Protein AF-A0A842Y3Q5-F1 (afdb_monomer_lite)

Radius of gyration: 11.85 Å; chains: 1; bounding box: 30×18×27 Å

Foldseek 3Di:
DQDDDPVRLVVLLVVLCVVVVHDDDVLSVLLSVQCVVVVNPSVSSSVVSVVVVVVVVVVVVD

Structure (mmCIF, N/CA/C/O backbone):
data_AF-A0A842Y3Q5-F1
#
_entry.id   AF-A0A842Y3Q5-F1
#
loop_
_atom_site.group_PDB
_atom_site.id
_atom_site.type_symbol
_atom_site.label_atom_id
_atom_site.label_alt_id
_atom_site.label_comp_id
_atom_site.label_asym_id
_atom_site.label_entity_id
_atom_site.label_seq_id
_atom_site.pdbx_PDB_ins_code
_atom_site.Cartn_x
_atom_site.Cartn_y
_atom_site.Cartn_z
_atom_site.occupancy
_atom_site.B_iso_or_equiv
_atom_site.auth_seq_id
_atom_site.auth_comp_id
_atom_site.auth_asym_id
_atom_site.auth_atom_id
_atom_site.pdbx_PDB_model_num
ATOM 1 N N . MET A 1 1 ? -11.722 -9.321 8.903 1.00 61.94 1 MET A N 1
ATOM 2 C CA . MET A 1 1 ? -11.316 -8.320 7.908 1.00 61.94 1 MET A CA 1
ATOM 3 C C . MET A 1 1 ? -11.477 -6.971 8.575 1.00 61.94 1 MET A C 1
ATOM 5 O O . MET A 1 1 ? -12.583 -6.686 9.018 1.00 61.94 1 MET A O 1
ATOM 9 N N . VAL A 1 2 ? -10.393 -6.224 8.786 1.00 76.56 2 VAL A N 1
ATOM 10 C CA . VAL A 1 2 ? -10.499 -4.859 9.333 1.00 76.56 2 VAL A CA 1
ATOM 11 C C . VAL A 1 2 ? -11.176 -3.990 8.277 1.00 76.56 2 VAL A C 1
ATOM 13 O O . VAL A 1 2 ? -10.661 -3.859 7.167 1.00 76.56 2 VAL A O 1
ATOM 16 N N . GLU A 1 3 ? -12.339 -3.438 8.606 1.00 75.12 3 GLU A N 1
ATOM 17 C CA . GLU A 1 3 ? -13.040 -2.487 7.747 1.00 75.12 3 GLU A CA 1
ATOM 18 C C . GLU A 1 3 ? -12.593 -1.078 8.130 1.00 75.12 3 GLU A C 1
ATOM 20 O O . GLU A 1 3 ? -12.964 -0.559 9.182 1.00 75.12 3 GLU A O 1
ATOM 25 N N . LEU A 1 4 ? -11.737 -0.492 7.294 1.00 85.56 4 LEU A N 1
ATOM 26 C CA . LEU A 1 4 ? -11.434 0.931 7.351 1.00 85.56 4 LEU A CA 1
ATOM 27 C C . LEU A 1 4 ? -12.549 1.709 6.652 1.00 85.56 4 LEU A C 1
ATOM 29 O O . LEU A 1 4 ? -13.113 1.248 5.655 1.00 85.56 4 LEU A O 1
ATOM 33 N N . ASP A 1 5 ? -12.834 2.915 7.129 1.00 92.50 5 ASP A N 1
ATOM 34 C CA . ASP A 1 5 ? -13.653 3.839 6.354 1.00 92.50 5 ASP A CA 1
ATOM 35 C C . ASP A 1 5 ? -12.898 4.334 5.101 1.00 92.50 5 ASP A C 1
ATOM 37 O O . ASP A 1 5 ? -11.686 4.163 4.941 1.00 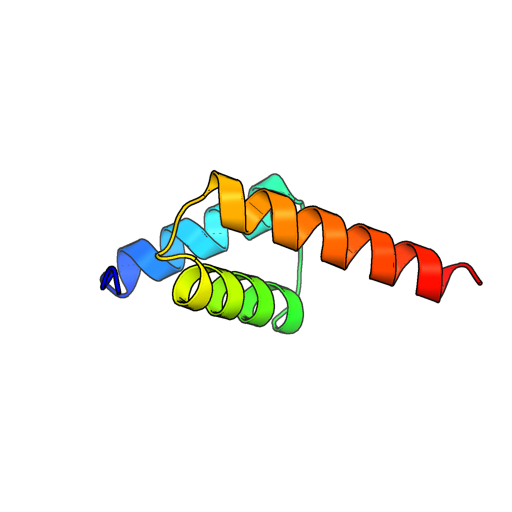92.50 5 ASP A O 1
ATOM 41 N N . LYS A 1 6 ? -13.622 4.969 4.173 1.00 91.62 6 LYS A N 1
ATOM 42 C CA . LYS A 1 6 ? -13.041 5.426 2.898 1.00 91.62 6 LYS A CA 1
ATOM 43 C C . LYS A 1 6 ? -11.931 6.465 3.074 1.00 91.62 6 LYS A C 1
ATOM 45 O O . LYS A 1 6 ? -11.064 6.559 2.202 1.00 91.62 6 LYS A O 1
ATOM 50 N N . GLU A 1 7 ? -11.965 7.263 4.135 1.00 94.88 7 GLU A N 1
ATOM 51 C CA . GLU A 1 7 ? -10.959 8.291 4.406 1.00 94.88 7 GLU A CA 1
ATOM 52 C C . GLU A 1 7 ? -9.685 7.655 4.956 1.00 94.88 7 GLU A C 1
ATOM 54 O O . GLU A 1 7 ? -8.593 7.970 4.481 1.00 94.88 7 GLU A O 1
ATOM 59 N N . GLN A 1 8 ? -9.823 6.687 5.857 1.00 95.12 8 GLN A N 1
ATOM 60 C CA . GLN A 1 8 ? -8.741 5.866 6.387 1.00 95.12 8 GLN A CA 1
ATOM 61 C C . GLN A 1 8 ? -8.077 5.029 5.291 1.00 95.12 8 GLN A C 1
ATOM 63 O O . GLN A 1 8 ? -6.850 5.030 5.184 1.00 95.12 8 GLN A O 1
ATOM 68 N N . GLU A 1 9 ? -8.859 4.372 4.425 1.00 95.19 9 GLU A N 1
ATOM 69 C CA . GLU A 1 9 ? -8.319 3.657 3.262 1.00 95.19 9 GLU A CA 1
ATOM 70 C C . GLU A 1 9 ? -7.514 4.603 2.366 1.00 95.19 9 GLU A C 1
ATOM 72 O O . GLU A 1 9 ? -6.413 4.275 1.919 1.00 95.19 9 GLU A O 1
ATOM 77 N N . LYS A 1 10 ? -8.072 5.786 2.077 1.00 96.19 10 LYS A N 1
ATOM 78 C CA . LYS A 1 10 ? -7.421 6.783 1.228 1.00 96.19 10 LYS A CA 1
ATOM 79 C C . LYS A 1 10 ? -6.125 7.273 1.866 1.00 96.19 10 LYS A C 1
ATOM 81 O O . LYS A 1 10 ? -5.117 7.296 1.170 1.00 96.19 10 LYS A O 1
ATOM 86 N N . ALA A 1 11 ? -6.137 7.621 3.149 1.00 97.00 11 ALA A N 1
ATOM 87 C CA . ALA A 1 11 ? -4.962 8.088 3.876 1.00 97.00 11 ALA A CA 1
ATOM 88 C C . ALA A 1 11 ? -3.860 7.023 3.904 1.00 97.00 11 ALA A C 1
ATOM 90 O O . ALA A 1 11 ? -2.718 7.319 3.569 1.00 97.00 11 ALA A O 1
ATOM 91 N N . PHE A 1 12 ? -4.214 5.770 4.200 1.00 97.19 12 PHE A N 1
ATOM 92 C CA . PHE A 1 12 ? -3.280 4.645 4.187 1.00 97.19 12 PHE A CA 1
ATOM 93 C C . PHE A 1 12 ? -2.633 4.450 2.811 1.00 97.19 12 PHE A C 1
ATOM 95 O O . PHE A 1 12 ? -1.420 4.273 2.684 1.00 97.19 12 PHE A O 1
ATOM 102 N N . VAL A 1 13 ? -3.451 4.476 1.757 1.00 97.69 13 VAL A N 1
ATOM 103 C CA . VAL A 1 13 ? -2.972 4.296 0.386 1.00 97.69 13 VAL A CA 1
ATOM 104 C C . VAL A 1 13 ? -2.103 5.470 -0.054 1.00 97.69 13 VAL A C 1
ATOM 106 O O . VAL A 1 13 ? -1.060 5.246 -0.666 1.00 97.69 13 VAL A O 1
ATOM 109 N N . ASP A 1 14 ? -2.523 6.700 0.231 1.00 97.69 14 ASP A N 1
ATOM 110 C CA . ASP A 1 14 ? -1.799 7.907 -0.162 1.00 97.69 14 ASP A CA 1
ATOM 111 C C . ASP A 1 14 ? -0.451 7.994 0.587 1.00 97.69 14 ASP A C 1
ATOM 113 O O . ASP A 1 14 ? 0.567 8.255 -0.051 1.00 97.69 14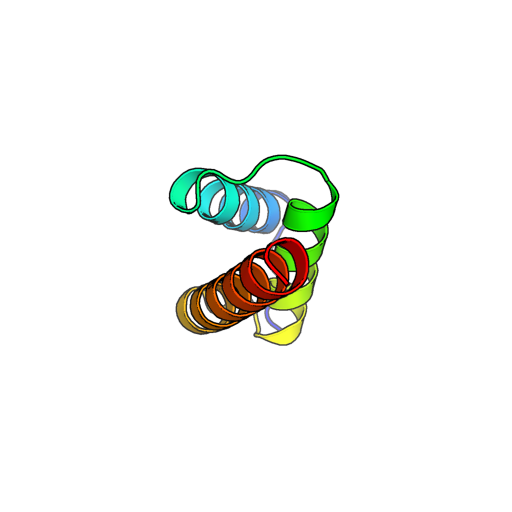 ASP A O 1
ATOM 117 N N . GLU A 1 15 ? -0.400 7.632 1.874 1.00 97.81 15 GLU A N 1
ATOM 118 C CA . GLU A 1 15 ? 0.845 7.548 2.652 1.00 97.81 15 GLU A CA 1
ATOM 119 C C . GLU A 1 15 ? 1.842 6.542 2.048 1.00 97.81 15 GLU A C 1
ATOM 121 O O . GLU A 1 15 ? 3.033 6.831 1.899 1.00 97.81 15 GLU A O 1
ATOM 126 N N . LEU A 1 16 ? 1.382 5.344 1.674 1.00 97.75 16 LEU A N 1
ATOM 127 C CA . LEU A 1 16 ? 2.252 4.337 1.058 1.00 97.75 16 LEU A CA 1
ATOM 128 C C . LEU A 1 16 ? 2.709 4.733 -0.348 1.00 97.75 16 LEU A C 1
ATOM 130 O O . LEU A 1 16 ? 3.829 4.403 -0.739 1.00 97.75 16 LEU A O 1
ATOM 134 N N . MET A 1 17 ? 1.872 5.441 -1.108 1.00 98.00 17 MET A N 1
ATOM 135 C CA . MET A 1 17 ? 2.276 5.999 -2.398 1.00 98.00 17 MET A CA 1
ATOM 136 C C . MET A 1 17 ? 3.375 7.050 -2.218 1.00 98.00 17 MET A C 1
ATOM 138 O O . MET A 1 17 ? 4.386 6.976 -2.911 1.00 98.00 17 MET A O 1
ATOM 142 N N . GLU A 1 18 ? 3.202 7.985 -1.283 1.00 97.81 18 GLU A N 1
ATOM 143 C CA . GLU A 1 18 ? 4.154 9.069 -1.021 1.00 97.81 18 GLU A CA 1
ATOM 144 C C . GLU A 1 18 ? 5.490 8.544 -0.482 1.00 97.81 18 GLU A C 1
ATOM 146 O O . GLU A 1 18 ? 6.536 8.811 -1.068 1.00 97.81 18 GLU A O 1
ATOM 151 N N . SER A 1 19 ? 5.459 7.708 0.559 1.00 96.38 19 SER A N 1
ATOM 152 C CA . SER A 1 19 ? 6.666 7.137 1.185 1.00 96.38 19 SER A CA 1
ATOM 153 C C . SER A 1 19 ? 7.518 6.265 0.258 1.00 96.38 19 SER A C 1
ATOM 155 O O . SER A 1 19 ? 8.705 6.078 0.513 1.00 96.38 19 SER A O 1
ATOM 157 N N . ASN A 1 20 ? 6.930 5.723 -0.811 1.00 95.25 20 ASN A N 1
ATOM 158 C CA . ASN A 1 20 ? 7.631 4.911 -1.807 1.00 95.25 20 ASN A CA 1
ATOM 159 C C . ASN A 1 20 ? 7.828 5.658 -3.144 1.00 95.25 20 ASN A C 1
ATOM 161 O O . ASN A 1 20 ? 8.225 5.032 -4.129 1.00 95.25 20 ASN A O 1
ATOM 165 N N . GLU A 1 21 ? 7.516 6.960 -3.199 1.00 95.94 21 GLU A N 1
ATOM 166 C CA . GLU A 1 21 ? 7.593 7.817 -4.394 1.00 95.94 21 GLU A CA 1
ATOM 167 C C . GLU A 1 21 ? 6.847 7.244 -5.617 1.00 95.94 21 GLU A C 1
ATOM 169 O O . GLU A 1 21 ? 7.237 7.409 -6.778 1.00 95.94 21 GLU A O 1
ATOM 174 N N . LEU A 1 22 ? 5.746 6.533 -5.370 1.00 95.69 22 LEU A N 1
ATOM 175 C CA . LEU A 1 22 ? 4.984 5.838 -6.399 1.00 95.69 22 LEU A CA 1
ATOM 176 C C . LEU A 1 22 ? 4.000 6.775 -7.092 1.00 95.69 22 LEU A C 1
ATOM 178 O O . LEU A 1 22 ? 3.391 7.660 -6.495 1.00 95.69 22 LEU A O 1
ATOM 182 N N . LYS A 1 23 ? 3.774 6.515 -8.382 1.00 94.12 23 LYS A N 1
ATOM 183 C CA . LYS A 1 23 ? 2.771 7.207 -9.196 1.00 94.12 23 LYS A CA 1
ATOM 184 C C . LYS A 1 23 ? 1.938 6.206 -9.990 1.00 94.12 23 LYS A C 1
ATOM 186 O O . LYS A 1 23 ? 2.361 5.084 -10.266 1.00 94.12 23 LYS A O 1
ATOM 191 N N . GLY A 1 24 ? 0.741 6.639 -10.375 1.00 95.31 24 GLY A N 1
ATOM 192 C CA . GLY A 1 24 ? -0.144 5.896 -11.270 1.00 95.31 24 GLY A CA 1
ATOM 193 C C . GLY A 1 24 ? -1.159 4.980 -10.574 1.00 95.31 24 GLY A C 1
ATOM 194 O O . GLY A 1 24 ? -0.980 4.503 -9.452 1.00 95.31 24 GLY A O 1
ATOM 195 N N . ALA A 1 25 ? -2.260 4.721 -11.283 1.00 94.88 25 ALA A N 1
ATOM 196 C CA . ALA A 1 25 ? -3.416 3.997 -10.754 1.00 94.88 25 ALA A CA 1
ATOM 197 C C . ALA A 1 25 ? -3.122 2.524 -10.426 1.00 94.88 25 ALA A C 1
ATOM 199 O O . ALA A 1 25 ? -3.702 1.977 -9.490 1.00 94.88 25 ALA A O 1
ATOM 200 N N . THR A 1 26 ? -2.215 1.875 -11.161 1.00 95.12 26 THR A N 1
ATOM 201 C CA . THR A 1 26 ? -1.882 0.457 -10.953 1.00 95.12 26 THR A CA 1
ATOM 202 C C . THR A 1 26 ? -1.237 0.220 -9.589 1.00 95.12 26 THR A C 1
ATOM 204 O O . THR A 1 26 ? -1.632 -0.707 -8.884 1.00 95.12 26 THR A O 1
ATOM 207 N N . LYS A 1 27 ? -0.308 1.088 -9.165 1.00 96.88 27 LYS A N 1
ATOM 208 C CA . LYS A 1 27 ? 0.319 1.003 -7.834 1.00 96.88 27 LYS A CA 1
ATOM 209 C C . LYS A 1 27 ? -0.688 1.277 -6.722 1.00 96.88 27 LYS A C 1
ATOM 211 O O . LYS A 1 27 ? -0.751 0.517 -5.762 1.00 96.88 27 LYS A O 1
ATOM 216 N N . LYS A 1 28 ? -1.570 2.262 -6.921 1.00 97.44 28 LYS A N 1
ATOM 217 C CA . LYS A 1 28 ? -2.680 2.549 -6.001 1.00 97.44 28 LYS A CA 1
ATOM 218 C C . LYS A 1 28 ? -3.595 1.330 -5.802 1.00 97.44 28 LYS A C 1
ATOM 220 O O . LYS A 1 28 ? -3.922 0.971 -4.673 1.00 97.44 28 LYS A O 1
ATOM 225 N N . ARG A 1 29 ? -3.972 0.652 -6.895 1.00 97.25 29 ARG A N 1
ATOM 226 C CA . ARG A 1 29 ? -4.780 -0.583 -6.858 1.00 97.25 29 ARG A CA 1
ATOM 227 C C . ARG A 1 29 ? -4.053 -1.726 -6.152 1.00 97.25 29 ARG A C 1
ATOM 229 O O . ARG A 1 29 ? -4.685 -2.438 -5.379 1.00 97.25 29 ARG A O 1
ATOM 236 N N . LEU A 1 30 ? -2.747 -1.878 -6.382 1.00 97.50 30 LEU A N 1
ATOM 237 C CA . LEU A 1 30 ? -1.930 -2.883 -5.699 1.00 97.50 30 LEU A CA 1
ATOM 238 C C . LEU A 1 30 ? -1.923 -2.660 -4.183 1.00 97.50 30 LEU A C 1
ATOM 240 O O . LEU A 1 30 ? -2.169 -3.604 -3.440 1.00 97.50 30 LEU A O 1
ATOM 244 N N . ILE A 1 31 ? -1.697 -1.428 -3.721 1.00 97.88 31 ILE A N 1
ATOM 245 C CA . ILE A 1 31 ? -1.695 -1.112 -2.286 1.00 97.88 31 ILE A CA 1
ATOM 246 C C . ILE A 1 31 ? -3.058 -1.420 -1.666 1.00 97.88 31 ILE A C 1
ATOM 248 O O . ILE A 1 31 ? -3.110 -2.086 -0.638 1.00 97.88 31 ILE A O 1
ATOM 252 N N . LYS A 1 32 ? -4.160 -1.025 -2.317 1.00 97.06 32 LYS A N 1
ATOM 253 C CA . LYS A 1 32 ? -5.516 -1.336 -1.836 1.00 97.06 32 LYS A CA 1
ATOM 254 C C . LYS A 1 32 ? -5.778 -2.844 -1.761 1.00 97.06 32 LYS A C 1
ATOM 256 O O . LYS A 1 32 ? -6.327 -3.331 -0.778 1.00 97.06 32 LYS A O 1
ATOM 261 N N . PHE A 1 33 ? -5.352 -3.595 -2.775 1.00 97.12 33 PHE A N 1
ATOM 262 C CA . PHE A 1 33 ? -5.449 -5.055 -2.771 1.00 97.12 33 PHE A CA 1
ATOM 263 C C . PHE A 1 33 ? -4.660 -5.680 -1.612 1.00 97.12 33 PHE A C 1
ATOM 265 O O . PHE A 1 33 ? -5.170 -6.563 -0.923 1.00 97.12 33 PHE A O 1
ATOM 272 N N . LEU A 1 34 ? -3.429 -5.215 -1.376 1.00 97.56 34 LEU A N 1
ATOM 273 C CA . LEU A 1 34 ? -2.606 -5.677 -0.260 1.00 97.56 34 LEU A CA 1
ATOM 274 C C . LEU A 1 34 ? -3.223 -5.288 1.091 1.00 97.56 34 LEU A C 1
ATOM 276 O O . LEU A 1 34 ? -3.240 -6.127 1.984 1.00 97.56 34 LEU A O 1
ATOM 280 N N . GLY A 1 35 ? -3.773 -4.078 1.222 1.00 96.81 35 GLY A N 1
ATOM 281 C CA . GLY A 1 35 ? -4.505 -3.623 2.408 1.00 96.81 35 GLY A CA 1
ATOM 282 C C . GLY A 1 35 ? -5.637 -4.580 2.767 1.00 96.81 35 GLY A C 1
ATOM 283 O O . GLY A 1 35 ? -5.618 -5.170 3.841 1.00 96.81 35 GLY A O 1
ATOM 284 N N . ASN A 1 36 ? -6.529 -4.862 1.816 1.00 96.12 36 ASN A N 1
ATOM 285 C CA . ASN A 1 36 ? -7.620 -5.823 2.012 1.00 96.12 36 ASN A CA 1
ATOM 286 C C . ASN A 1 36 ? -7.129 -7.233 2.374 1.00 96.12 36 ASN A C 1
ATOM 288 O O . ASN A 1 36 ? -7.739 -7.922 3.186 1.00 96.12 36 ASN A O 1
ATOM 292 N N . LYS A 1 37 ? -6.028 -7.685 1.764 1.00 96.62 37 LYS A N 1
ATOM 293 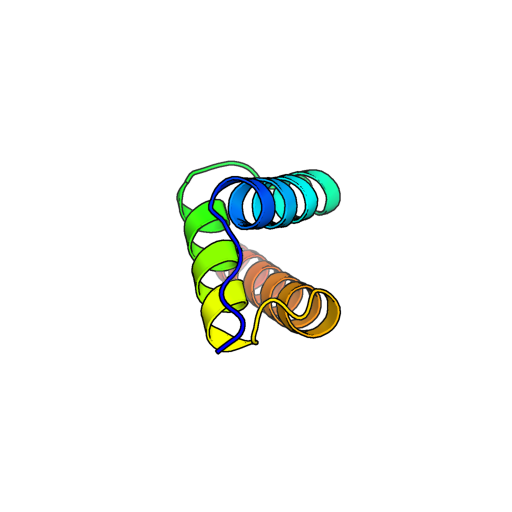C CA . LYS A 1 37 ? -5.483 -9.033 1.978 1.00 96.62 37 LYS A CA 1
ATOM 294 C C . LYS A 1 37 ? -4.789 -9.202 3.332 1.00 96.62 37 LYS A C 1
ATOM 296 O O . LYS A 1 37 ? -4.725 -10.319 3.840 1.00 96.62 37 LYS A O 1
ATOM 301 N N . TYR A 1 38 ? -4.216 -8.131 3.867 1.00 96.50 38 TYR A N 1
ATOM 302 C CA . TYR A 1 38 ? -3.400 -8.151 5.080 1.00 96.50 38 TYR A CA 1
ATOM 303 C C . TYR A 1 38 ? -4.018 -7.330 6.212 1.00 96.50 38 TYR A C 1
ATOM 305 O O . TYR A 1 38 ? -3.285 -6.858 7.075 1.00 96.50 38 TYR A O 1
ATOM 313 N N . ASP A 1 39 ? -5.344 -7.165 6.203 1.00 95.94 39 ASP A N 1
ATOM 314 C CA . ASP A 1 39 ? -6.100 -6.456 7.243 1.00 95.94 39 ASP A CA 1
ATOM 315 C C . ASP A 1 39 ? -5.545 -5.054 7.542 1.00 95.94 39 ASP A C 1
ATOM 317 O O . ASP A 1 39 ? -5.501 -4.616 8.689 1.00 95.94 39 ASP A O 1
ATOM 321 N N . TRP A 1 40 ? -5.079 -4.365 6.498 1.00 95.31 40 TRP A N 1
ATOM 322 C CA . TRP A 1 40 ? -4.490 -3.026 6.574 1.00 95.31 40 TRP A CA 1
ATOM 323 C C . TRP A 1 40 ? -3.282 -2.914 7.523 1.00 95.31 40 TRP A C 1
ATOM 325 O O . TRP A 1 40 ? -2.906 -1.826 7.954 1.00 95.31 40 TRP A O 1
ATOM 335 N N . ASP A 1 4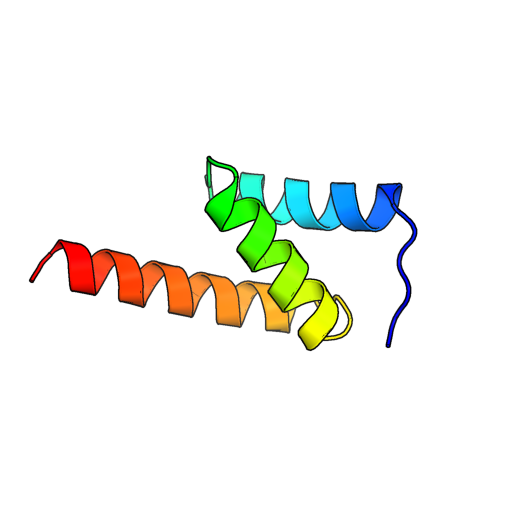1 ? -2.605 -4.032 7.796 1.00 96.44 41 ASP A N 1
ATOM 336 C CA . ASP A 1 41 ? -1.336 -4.066 8.520 1.00 96.44 41 ASP A CA 1
ATOM 337 C C . ASP A 1 41 ? -0.236 -3.414 7.670 1.00 96.44 41 ASP A C 1
ATOM 339 O O . ASP A 1 41 ? 0.270 -3.988 6.697 1.00 96.44 41 ASP A O 1
ATOM 343 N N . LYS A 1 42 ? 0.149 -2.194 8.054 1.00 96.12 42 LYS A N 1
ATOM 344 C CA . LYS A 1 42 ? 1.133 -1.383 7.330 1.00 96.12 42 LYS A CA 1
ATOM 345 C C . LYS A 1 42 ? 2.459 -2.107 7.113 1.00 96.12 42 LYS A C 1
ATOM 347 O O . LYS A 1 42 ? 3.024 -2.008 6.026 1.00 96.12 42 LYS A O 1
ATOM 352 N N . GLN A 1 43 ? 2.951 -2.859 8.100 1.00 97.00 43 GLN A N 1
ATOM 353 C CA . GLN 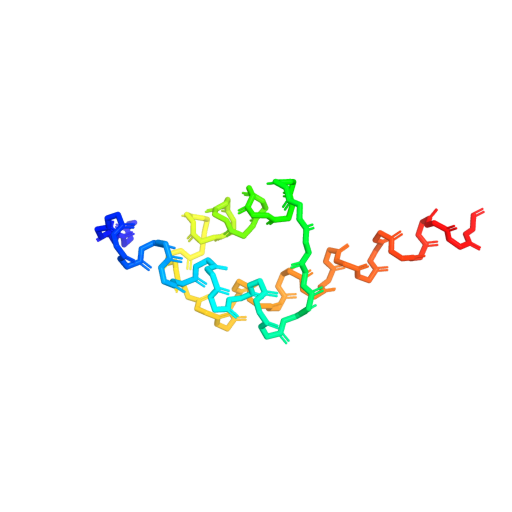A 1 43 ? 4.231 -3.562 7.982 1.00 97.00 43 GLN A CA 1
ATOM 354 C C . GLN A 1 43 ? 4.143 -4.683 6.944 1.00 97.00 43 GLN A C 1
ATOM 356 O O . GLN A 1 43 ? 5.010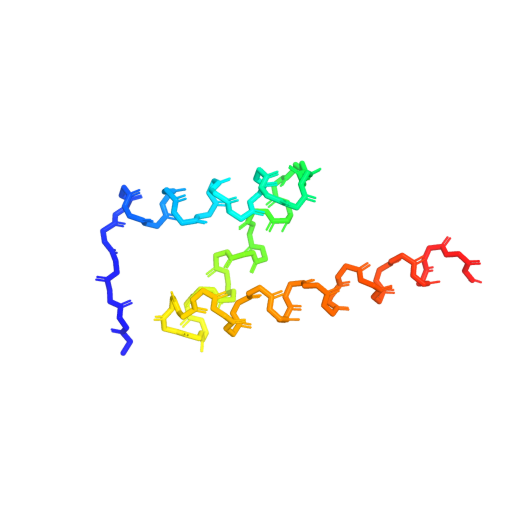 -4.794 6.070 1.00 97.00 43 GLN A O 1
ATOM 361 N N . LYS A 1 44 ? 3.072 -5.486 6.983 1.00 97.88 44 LYS A N 1
ATOM 362 C CA . LYS A 1 44 ? 2.853 -6.560 6.000 1.00 97.88 44 LYS A CA 1
ATOM 363 C C . LYS A 1 44 ? 2.637 -6.012 4.594 1.00 97.88 44 LYS A C 1
ATOM 365 O O . LYS A 1 44 ? 3.208 -6.550 3.640 1.00 97.88 44 LYS A O 1
ATOM 370 N N . VAL A 1 45 ? 1.842 -4.951 4.457 1.00 98.00 45 VAL A N 1
ATOM 371 C CA . VAL A 1 45 ? 1.583 -4.307 3.163 1.00 98.00 45 VAL A CA 1
ATOM 372 C C . VAL A 1 45 ? 2.872 -3.732 2.586 1.00 98.00 45 VAL A C 1
ATOM 374 O O . VAL A 1 45 ? 3.199 -4.049 1.443 1.00 98.00 45 VAL A O 1
ATOM 377 N N . GLN A 1 46 ? 3.638 -2.969 3.369 1.00 97.75 46 GLN A N 1
ATOM 378 C CA . GLN A 1 46 ? 4.909 -2.387 2.933 1.00 97.75 46 GLN A CA 1
ATOM 379 C C . GLN A 1 46 ? 5.896 -3.472 2.493 1.00 97.75 46 GLN A C 1
ATOM 381 O O . GLN A 1 46 ? 6.468 -3.383 1.409 1.00 97.75 46 GLN A O 1
ATOM 386 N N . PHE A 1 47 ? 6.049 -4.544 3.276 1.00 97.88 47 PHE A N 1
ATOM 387 C CA . PHE A 1 47 ? 6.937 -5.654 2.923 1.00 97.88 47 PHE A CA 1
ATOM 388 C C . PHE A 1 47 ? 6.573 -6.283 1.569 1.00 97.88 47 PHE A C 1
ATOM 390 O O . PHE A 1 47 ? 7.441 -6.536 0.726 1.00 97.88 47 PHE A O 1
ATOM 397 N N . ARG A 1 48 ? 5.280 -6.529 1.334 1.00 97.88 48 ARG A N 1
ATOM 398 C CA . ARG A 1 48 ? 4.794 -7.123 0.079 1.00 97.88 48 ARG A CA 1
ATOM 399 C C . ARG A 1 48 ? 4.895 -6.156 -1.095 1.00 97.88 48 ARG A C 1
ATOM 401 O O . ARG A 1 48 ? 5.266 -6.589 -2.185 1.00 97.88 48 ARG A O 1
ATOM 408 N N . LEU A 1 49 ? 4.623 -4.874 -0.869 1.00 97.69 49 LEU A N 1
ATOM 409 C CA . LEU A 1 49 ? 4.776 -3.817 -1.862 1.00 97.69 49 LEU A CA 1
ATOM 410 C C . LEU A 1 49 ? 6.232 -3.710 -2.325 1.00 97.69 49 LEU A C 1
ATOM 412 O O . LEU A 1 49 ? 6.492 -3.817 -3.521 1.00 97.69 49 LEU A O 1
ATOM 416 N N . THR A 1 50 ? 7.190 -3.605 -1.399 1.00 96.81 50 THR A N 1
ATOM 417 C CA . THR A 1 50 ? 8.625 -3.542 -1.721 1.00 96.81 50 THR A CA 1
ATOM 418 C C . THR A 1 50 ? 9.069 -4.747 -2.551 1.00 96.81 50 THR A C 1
ATOM 420 O O . THR A 1 50 ? 9.755 -4.585 -3.558 1.00 96.81 50 THR A O 1
ATOM 423 N N . ARG A 1 51 ? 8.637 -5.963 -2.189 1.00 96.75 51 ARG A N 1
ATOM 424 C CA . ARG A 1 51 ? 8.949 -7.180 -2.959 1.00 96.75 51 ARG A CA 1
ATOM 425 C C . ARG A 1 51 ? 8.396 -7.131 -4.384 1.00 96.75 51 ARG A C 1
ATOM 427 O O . ARG A 1 51 ? 9.109 -7.508 -5.310 1.00 96.75 51 ARG A O 1
ATOM 434 N N . ALA A 1 52 ? 7.163 -6.661 -4.563 1.00 95.50 52 ALA A N 1
ATOM 435 C CA . ALA A 1 52 ? 6.553 -6.527 -5.884 1.00 95.50 52 ALA A CA 1
ATOM 436 C C . ALA A 1 52 ? 7.295 -5.501 -6.759 1.00 95.50 52 ALA A C 1
ATOM 438 O O . ALA A 1 52 ? 7.545 -5.767 -7.931 1.00 95.50 52 ALA A O 1
ATOM 439 N N . LEU A 1 53 ? 7.698 -4.365 -6.181 1.00 94.19 53 LEU A N 1
ATOM 440 C CA . LEU A 1 53 ? 8.460 -3.331 -6.888 1.00 94.19 53 LEU A CA 1
ATOM 441 C C . LEU A 1 53 ? 9.853 -3.818 -7.306 1.00 94.19 53 LEU A C 1
ATOM 443 O O . LEU A 1 53 ? 10.298 -3.522 -8.411 1.00 94.19 53 LEU A O 1
ATOM 447 N N . ILE A 1 54 ? 10.540 -4.582 -6.452 1.00 94.38 54 ILE A N 1
ATOM 448 C CA . ILE A 1 54 ? 11.840 -5.180 -6.798 1.00 94.38 54 ILE A CA 1
ATOM 449 C C . ILE A 1 54 ? 11.687 -6.152 -7.972 1.00 94.38 54 ILE A C 1
ATOM 451 O O . ILE A 1 54 ? 12.473 -6.088 -8.913 1.00 94.38 54 ILE A O 1
ATOM 455 N N . ALA A 1 55 ? 10.675 -7.025 -7.936 1.00 93.88 55 ALA A N 1
ATOM 456 C CA . ALA A 1 55 ? 10.433 -7.992 -9.005 1.00 93.88 55 ALA A CA 1
ATOM 457 C C . ALA A 1 55 ? 10.141 -7.307 -10.350 1.00 93.88 55 ALA A C 1
ATOM 459 O O . ALA A 1 55 ? 10.679 -7.714 -11.373 1.00 93.88 55 ALA A O 1
ATOM 460 N N . GLU A 1 56 ? 9.342 -6.238 -10.344 1.00 90.94 56 GLU A N 1
ATOM 461 C CA . GLU A 1 56 ? 9.072 -5.432 -11.537 1.00 90.94 56 GLU A CA 1
ATOM 462 C C . GLU A 1 56 ? 10.337 -4.759 -12.081 1.00 90.94 56 GLU A C 1
ATOM 464 O O . GLU A 1 56 ? 10.594 -4.831 -13.278 1.00 90.94 56 GLU A O 1
ATOM 469 N N . ARG A 1 57 ? 11.155 -4.143 -11.216 1.00 90.12 57 ARG A N 1
ATOM 470 C CA . ARG A 1 57 ? 12.429 -3.532 -11.631 1.00 90.12 57 ARG A CA 1
ATOM 471 C C . ARG A 1 57 ? 13.372 -4.559 -12.249 1.00 90.12 57 ARG A C 1
ATOM 473 O O . ARG A 1 57 ? 14.007 -4.270 -13.259 1.00 90.12 57 ARG A O 1
ATOM 480 N N . TYR A 1 58 ? 13.446 -5.747 -11.654 1.00 91.31 58 TYR A N 1
ATOM 481 C CA . TYR A 1 58 ? 14.265 -6.840 -12.164 1.00 91.31 58 TYR A CA 1
ATOM 482 C C . TYR A 1 58 ? 13.771 -7.319 -13.533 1.00 91.31 58 TYR A C 1
ATOM 484 O O . TYR A 1 58 ? 14.563 -7.406 -14.462 1.00 91.31 58 TYR A O 1
ATOM 492 N N . ALA A 1 59 ? 12.462 -7.537 -13.685 1.00 90.50 59 ALA A N 1
ATOM 493 C CA . ALA A 1 59 ? 11.853 -7.932 -14.955 1.00 90.50 59 ALA A CA 1
ATOM 494 C C . ALA A 1 59 ? 11.944 -6.851 -16.047 1.00 90.50 59 ALA A C 1
ATOM 496 O O . ALA A 1 59 ? 11.866 -7.174 -17.221 1.00 90.50 59 ALA A O 1
ATOM 497 N N . ALA A 1 60 ? 12.084 -5.575 -15.681 1.00 88.00 60 ALA A N 1
ATOM 498 C CA . ALA A 1 60 ? 12.311 -4.492 -16.639 1.00 88.00 60 ALA A CA 1
ATOM 499 C C . ALA A 1 60 ? 13.785 -4.359 -17.070 1.00 88.00 60 ALA A C 1
ATOM 501 O O . ALA A 1 60 ? 14.069 -3.674 -18.049 1.00 88.00 60 ALA A O 1
ATOM 502 N N . SER A 1 61 ? 14.716 -4.958 -16.319 1.00 84.62 61 SER A N 1
ATOM 503 C CA . SER A 1 61 ? 16.165 -4.846 -16.547 1.00 84.62 61 SER A CA 1
ATOM 504 C C . SER A 1 61 ? 16.774 -6.074 -17.240 1.00 84.62 61 SER A C 1
ATOM 506 O O . SER A 1 61 ? 17.958 -6.045 -17.573 1.00 84.62 61 SER A O 1
ATOM 508 N N . HIS A 1 62 ? 15.992 -7.139 -17.434 1.00 66.50 62 HIS A N 1
ATOM 509 C CA . HIS A 1 62 ? 16.376 -8.419 -18.038 1.00 66.50 62 HIS A CA 1
ATOM 510 C C . HIS A 1 62 ? 15.404 -8.793 -19.153 1.00 66.50 62 HIS A C 1
ATOM 512 O O . HIS A 1 62 ? 15.866 -9.444 -20.116 1.00 66.50 62 HIS A O 1
#

Sequence (62 aa):
MVELDKEQEKAFVDELMESNELKGATKKRLIKFLGNKYDWDKQKVQFRLTRALIAERYAASH

pLDDT: mean 93.78, std 7.03, range [61.94, 98.0]

Secondary structure (DSSP, 8-state):
-----HHHHHHHHHHHHHHTT--SHHHHHHHHHHHHHTTT-HHHHHHHHHHHHHHHHHHHH-